Protein AF-A0A8J6NPE8-F1 (afdb_monomer_lite)

Radius of gyration: 17.4 Å; chains: 1; bounding box: 40×38×45 Å

Foldseek 3Di:
DDDDPVRVVVVVQVVLLVVQLVVDDPVVSVVCVVVVQSHKDKDLDDPPPDDCVVPNDRDSPDIHIDTPWDKDFPDWDDDPFWIWTWIQTPVQAIWIWIDGPVDIDIDHD

Organism: NCBI:txid2841698

pLDDT: mean 90.07, std 6.1, range [55.25, 97.81]

Sequence (109 aa):
WELTEEERVQEIETQATASLLWAMDAPEAILRLLLNEEGIKRLYEPPDNYDPEEQGEWSSEYLTFGSKRSIKLDSVSREHEALYLVYKIDDLGYWEFEITPERVVIERI

Secondary structure (DSSP, 8-state):
-PPPHHHHHHHHHHHHHHHHHHHS-HHHHHHHHHHT---EEEE-SPPTT--HHHH-PPPTT--EEEESS-EEEEEEEE-SS-EEEEEEETTTEEEEEEE-SS-EEEEE-

Structure (mmCIF, N/CA/C/O backbone):
data_AF-A0A8J6NPE8-F1
#
_entry.id   AF-A0A8J6NPE8-F1
#
loop_
_atom_site.group_PDB
_atom_site.id
_atom_site.type_symbol
_atom_site.label_atom_id
_atom_site.label_alt_id
_atom_site.label_comp_id
_atom_site.label_asym_id
_atom_site.label_entity_id
_atom_site.label_seq_id
_atom_site.pdbx_PDB_ins_code
_atom_site.Cartn_x
_atom_site.Cartn_y
_atom_site.Cartn_z
_atom_site.occupancy
_atom_site.B_iso_or_equiv
_atom_site.auth_seq_id
_atom_site.auth_comp_id
_atom_site.auth_asym_id
_atom_site.auth_atom_id
_atom_site.pdbx_PDB_model_num
ATOM 1 N N . TRP A 1 1 ? -11.973 27.042 16.789 1.00 55.25 1 TRP A N 1
ATOM 2 C CA . TRP A 1 1 ? -13.153 26.313 16.303 1.00 55.25 1 TRP A CA 1
ATOM 3 C C . TRP A 1 1 ? -12.983 24.873 16.730 1.00 55.25 1 TRP A C 1
ATOM 5 O O . TRP A 1 1 ? -11.912 24.333 16.488 1.00 55.25 1 TRP A O 1
ATOM 15 N N . GLU A 1 2 ? -13.949 24.316 17.455 1.00 80.06 2 GLU A N 1
ATOM 16 C CA . GLU A 1 2 ? -13.943 22.897 17.832 1.00 80.06 2 GLU A CA 1
ATOM 17 C C . GLU A 1 2 ? -14.571 22.095 16.689 1.00 80.06 2 GLU A C 1
ATOM 19 O O . GLU A 1 2 ? -15.602 22.505 16.158 1.00 80.06 2 GLU A O 1
ATOM 24 N N . LEU A 1 3 ? -13.915 21.006 16.282 1.00 80.12 3 LEU A N 1
ATOM 25 C CA . LEU A 1 3 ? -14.459 20.064 15.305 1.00 80.12 3 LEU A CA 1
ATOM 26 C C . LEU A 1 3 ? -15.624 19.302 15.937 1.00 80.12 3 LEU A C 1
ATOM 28 O O . LEU A 1 3 ? -15.598 18.991 17.132 1.00 80.12 3 LEU A O 1
ATOM 32 N N . THR A 1 4 ? -16.618 18.954 15.131 1.00 90.50 4 THR A N 1
ATOM 33 C CA . THR A 1 4 ? -17.610 17.951 15.522 1.00 90.50 4 THR A CA 1
ATOM 34 C C . THR A 1 4 ? -16.941 16.585 15.717 1.00 90.50 4 THR A C 1
ATOM 36 O O . THR A 1 4 ? -15.826 16.339 15.256 1.00 90.50 4 THR A O 1
ATOM 39 N N . GLU A 1 5 ? -17.616 15.671 16.416 1.00 86.62 5 GLU A N 1
ATOM 40 C CA . GLU A 1 5 ? -17.113 14.306 16.622 1.00 86.62 5 GLU A CA 1
ATOM 41 C C . GLU A 1 5 ? -16.827 13.591 15.289 1.00 86.62 5 GLU A C 1
ATOM 43 O O . GLU A 1 5 ? -15.804 12.927 15.148 1.00 86.62 5 GLU A O 1
ATOM 48 N N . GLU A 1 6 ? -17.699 13.777 14.297 1.00 86.00 6 GLU A N 1
ATOM 49 C CA . GLU A 1 6 ? -17.567 13.185 12.962 1.00 86.00 6 GLU A CA 1
ATOM 50 C C . GLU A 1 6 ? -16.351 13.742 12.214 1.00 86.00 6 GLU A C 1
ATOM 52 O O . GLU A 1 6 ? -15.530 12.974 11.711 1.00 86.00 6 GLU A O 1
ATOM 57 N N . GLU A 1 7 ? -16.178 15.065 12.216 1.00 87.56 7 GLU A N 1
ATOM 58 C CA . GLU A 1 7 ? -15.007 15.716 11.618 1.00 87.56 7 GLU A CA 1
ATOM 59 C C . GLU A 1 7 ? -13.713 15.286 12.317 1.00 87.56 7 GLU A C 1
ATOM 61 O O . GLU A 1 7 ? -12.703 15.039 11.661 1.00 87.56 7 GLU A O 1
ATOM 66 N N . ARG A 1 8 ? -13.735 15.122 13.646 1.00 85.19 8 ARG A N 1
ATOM 67 C CA . ARG A 1 8 ? -12.570 14.641 14.398 1.00 85.19 8 ARG A CA 1
ATOM 68 C C . ARG A 1 8 ? -12.178 13.226 13.982 1.00 85.19 8 ARG A C 1
ATOM 70 O O . ARG A 1 8 ? -10.991 12.947 13.826 1.00 85.19 8 ARG A O 1
ATOM 77 N N . VAL A 1 9 ? -13.151 12.331 13.813 1.00 86.38 9 VAL A N 1
ATOM 78 C CA . VAL A 1 9 ? -12.895 10.958 13.354 1.00 86.38 9 VAL A CA 1
ATOM 79 C C . VAL A 1 9 ? -12.313 10.961 11.942 1.00 86.38 9 VAL A C 1
ATOM 81 O O . VAL A 1 9 ? -11.325 10.271 11.696 1.00 86.38 9 VAL A O 1
ATOM 84 N N . GLN A 1 10 ? -12.878 11.761 11.040 1.00 86.94 10 GLN A N 1
ATOM 85 C CA . GLN A 1 10 ? -12.410 11.851 9.659 1.00 86.94 10 GLN A CA 1
ATOM 86 C C . GLN A 1 10 ? -10.977 12.392 9.562 1.00 86.94 10 GLN A C 1
ATOM 88 O O . GLN A 1 10 ? -10.169 11.861 8.797 1.00 86.94 10 GLN A O 1
ATOM 93 N N . GLU A 1 11 ? -10.630 13.403 10.359 1.00 87.81 11 GLU A N 1
ATOM 94 C CA . GLU A 1 11 ? -9.266 13.937 10.426 1.00 87.81 11 GLU A CA 1
ATOM 95 C C . GLU A 1 11 ? -8.269 12.885 10.927 1.00 87.81 11 GLU A C 1
ATOM 97 O O . GLU A 1 11 ? -7.205 12.713 10.332 1.00 87.81 11 GLU A O 1
ATOM 102 N N . ILE A 1 12 ? -8.626 12.123 11.968 1.00 87.31 12 ILE A N 1
ATOM 103 C CA . ILE A 1 12 ? -7.778 11.036 12.484 1.00 87.31 12 ILE A CA 1
ATOM 104 C C . ILE A 1 12 ? -7.559 9.964 11.413 1.00 87.31 12 ILE A C 1
ATOM 106 O O . ILE A 1 12 ? -6.428 9.531 11.203 1.00 87.31 12 ILE A O 1
ATOM 110 N N . GLU A 1 13 ? -8.612 9.541 10.712 1.00 87.31 13 GLU A N 1
ATOM 111 C CA . GLU A 1 13 ? -8.492 8.529 9.657 1.00 87.31 13 GLU A CA 1
ATOM 112 C C . GLU A 1 13 ? -7.680 9.035 8.460 1.00 87.31 13 GLU A C 1
ATOM 114 O O . GLU A 1 13 ? -6.881 8.288 7.891 1.00 87.31 13 GLU A O 1
ATOM 119 N N . THR A 1 14 ? -7.807 10.317 8.120 1.00 88.31 14 THR A N 1
ATOM 120 C CA . THR A 1 14 ? -7.001 10.958 7.072 1.00 88.31 14 THR A CA 1
ATOM 121 C C . THR A 1 14 ? -5.522 10.976 7.458 1.00 88.31 14 THR A C 1
ATOM 123 O O . THR A 1 14 ? -4.663 10.570 6.671 1.00 88.31 14 THR A O 1
ATOM 126 N N . GLN A 1 15 ? -5.209 11.370 8.694 1.00 88.31 15 GLN A N 1
ATOM 127 C CA . GLN A 1 15 ? -3.841 11.368 9.217 1.00 88.31 15 GLN A CA 1
AT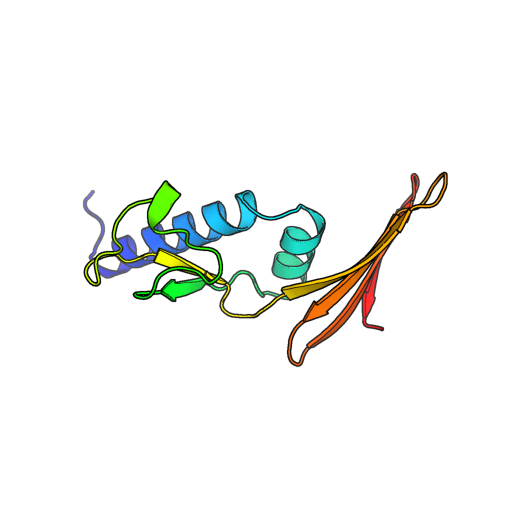OM 128 C C . GLN A 1 15 ? -3.255 9.955 9.304 1.00 88.31 15 GLN A C 1
ATOM 130 O O . GLN A 1 15 ? -2.092 9.747 8.950 1.00 88.31 15 GLN A O 1
ATOM 135 N N . ALA A 1 16 ? -4.050 8.974 9.736 1.00 88.12 16 ALA A N 1
ATOM 136 C CA . ALA A 1 16 ? -3.636 7.577 9.799 1.00 88.12 16 ALA A CA 1
ATOM 137 C C . ALA A 1 16 ? -3.357 7.008 8.400 1.00 88.12 16 ALA A C 1
ATOM 139 O O . ALA A 1 16 ? -2.345 6.338 8.208 1.00 88.12 16 ALA A O 1
ATOM 140 N N . THR A 1 17 ? -4.194 7.335 7.410 1.00 89.25 17 THR A N 1
ATOM 141 C CA . THR A 1 17 ? -3.984 6.953 6.003 1.00 89.25 17 THR A CA 1
ATOM 142 C C . THR A 1 17 ? -2.667 7.513 5.473 1.00 89.25 17 THR A C 1
ATOM 144 O O . THR A 1 17 ? -1.848 6.767 4.937 1.00 89.25 17 THR A O 1
ATOM 147 N N . ALA A 1 18 ? -2.416 8.808 5.685 1.00 87.94 18 ALA A N 1
ATOM 148 C CA . ALA A 1 18 ? -1.170 9.445 5.267 1.00 87.94 18 ALA A CA 1
ATOM 149 C C . ALA A 1 18 ? 0.056 8.828 5.962 1.00 87.94 18 ALA A C 1
ATOM 151 O O . ALA A 1 18 ? 1.071 8.575 5.316 1.00 87.94 18 ALA A O 1
ATOM 152 N N . SER A 1 19 ? -0.052 8.540 7.262 1.00 87.69 19 SER A N 1
ATOM 153 C CA . SER A 1 19 ? 1.030 7.934 8.046 1.00 87.69 19 SER A CA 1
ATOM 154 C C . SER A 1 19 ? 1.347 6.509 7.589 1.00 87.69 19 SER A C 1
ATOM 156 O O . SER A 1 19 ? 2.516 6.144 7.493 1.00 87.69 19 SER A O 1
ATOM 158 N N . LEU A 1 20 ? 0.321 5.713 7.268 1.00 87.12 20 LEU A N 1
ATOM 159 C CA . LEU A 1 20 ? 0.496 4.357 6.749 1.00 87.12 20 LEU A CA 1
ATOM 160 C C . LEU A 1 20 ? 1.157 4.361 5.372 1.00 87.12 20 LEU A C 1
ATOM 162 O O . LEU A 1 20 ? 2.119 3.627 5.175 1.00 87.12 20 LEU A O 1
ATOM 166 N N . LEU A 1 21 ? 0.701 5.217 4.452 1.00 88.12 21 LEU A N 1
ATOM 167 C CA . LEU A 1 21 ? 1.332 5.358 3.135 1.00 88.12 21 LEU A CA 1
ATOM 168 C C . LEU A 1 21 ? 2.793 5.811 3.241 1.00 88.12 21 LEU A C 1
ATOM 170 O O . LEU A 1 21 ? 3.634 5.340 2.484 1.00 88.12 21 LEU A O 1
ATOM 174 N N . TRP A 1 22 ? 3.108 6.696 4.190 1.00 87.19 22 TRP A N 1
ATOM 175 C CA . TRP A 1 22 ? 4.476 7.165 4.423 1.00 87.19 22 TRP A CA 1
ATOM 176 C C . TRP A 1 22 ? 5.415 6.069 4.946 1.00 87.19 22 TRP A C 1
ATOM 178 O O . TRP A 1 22 ? 6.613 6.101 4.675 1.00 87.19 22 TRP A O 1
ATOM 188 N N . ALA A 1 23 ? 4.887 5.111 5.708 1.00 86.38 23 ALA A N 1
ATOM 189 C CA . ALA A 1 23 ? 5.670 4.017 6.277 1.00 86.38 23 ALA A CA 1
ATOM 190 C C . ALA A 1 23 ? 5.954 2.874 5.280 1.00 86.38 23 ALA A C 1
ATOM 192 O O . ALA A 1 23 ? 6.784 2.013 5.572 1.00 86.38 23 ALA A O 1
ATOM 193 N N . MET A 1 24 ? 5.267 2.844 4.136 1.00 88.38 24 MET A N 1
ATOM 194 C CA . MET A 1 24 ? 5.408 1.808 3.107 1.00 88.38 24 MET A CA 1
ATOM 195 C C . MET A 1 24 ? 6.596 2.070 2.179 1.00 88.38 24 MET A C 1
ATOM 197 O O . MET A 1 24 ? 7.106 3.189 2.078 1.00 88.38 24 MET A O 1
ATOM 201 N N . ASP A 1 25 ? 7.019 1.035 1.448 1.00 89.00 25 ASP A N 1
ATOM 202 C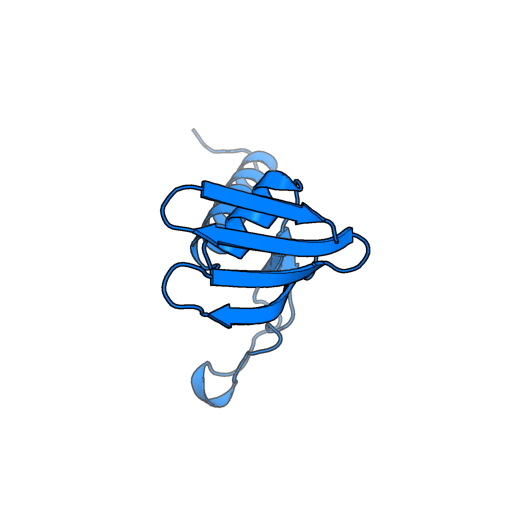 CA . ASP A 1 25 ? 7.913 1.250 0.316 1.00 89.00 25 ASP A CA 1
ATOM 203 C C . ASP A 1 25 ? 7.211 2.048 -0.798 1.00 89.00 25 ASP A C 1
ATOM 205 O O . ASP A 1 25 ? 5.987 2.019 -0.958 1.00 89.00 25 ASP A O 1
ATOM 209 N N . ALA A 1 26 ? 7.998 2.822 -1.551 1.00 91.00 26 ALA A N 1
ATOM 210 C CA . ALA A 1 26 ? 7.447 3.714 -2.566 1.00 91.00 26 ALA A CA 1
ATOM 211 C C . ALA A 1 26 ? 6.648 2.972 -3.661 1.00 91.00 26 ALA A C 1
ATOM 213 O O . ALA A 1 26 ? 5.573 3.464 -4.012 1.00 91.00 26 ALA A O 1
ATOM 214 N N . PRO A 1 27 ? 7.097 1.816 -4.198 1.00 92.81 27 PRO A N 1
ATOM 215 C CA . PRO A 1 27 ? 6.301 1.056 -5.165 1.00 92.81 27 PRO A CA 1
ATOM 216 C C . PRO A 1 27 ? 4.929 0.608 -4.633 1.00 92.81 27 PRO A C 1
ATOM 218 O O . PRO A 1 27 ? 3.923 0.796 -5.320 1.00 92.81 27 PRO A O 1
ATOM 221 N N . GLU A 1 28 ? 4.848 0.090 -3.404 1.00 93.56 28 GLU A N 1
ATOM 222 C CA . GLU A 1 28 ? 3.577 -0.290 -2.781 1.00 93.56 28 GLU A CA 1
ATOM 223 C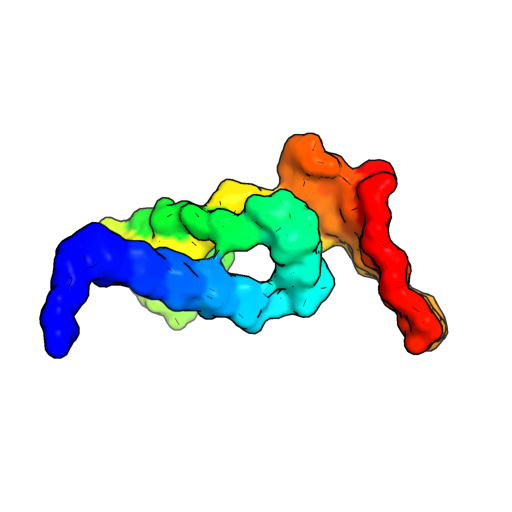 C . GLU A 1 28 ? 2.669 0.931 -2.589 1.00 93.56 28 GLU A C 1
ATOM 225 O O . GLU A 1 28 ? 1.487 0.885 -2.942 1.00 93.56 28 GLU A O 1
ATOM 230 N N . ALA A 1 29 ? 3.205 2.045 -2.080 1.00 92.81 29 ALA A N 1
ATOM 231 C CA . ALA A 1 29 ? 2.431 3.272 -1.905 1.00 92.81 29 ALA A CA 1
ATOM 232 C C . ALA A 1 29 ? 1.861 3.783 -3.243 1.00 92.81 29 ALA A C 1
ATOM 234 O O . ALA A 1 29 ? 0.696 4.183 -3.307 1.00 92.81 29 ALA A O 1
ATOM 235 N N . ILE A 1 30 ? 2.641 3.709 -4.330 1.00 93.44 30 ILE A N 1
ATOM 236 C CA . ILE A 1 30 ? 2.188 4.056 -5.685 1.00 93.44 30 ILE A CA 1
ATOM 237 C C . ILE A 1 30 ? 1.054 3.128 -6.138 1.00 93.44 30 ILE A C 1
ATOM 239 O O . ILE A 1 30 ? 0.043 3.626 -6.636 1.00 93.44 30 ILE A O 1
ATOM 243 N N . LEU A 1 31 ? 1.169 1.807 -5.939 1.00 93.94 31 LEU A N 1
ATOM 244 C CA . LEU A 1 31 ? 0.085 0.868 -6.263 1.00 93.94 31 LEU A CA 1
ATOM 245 C C . LEU A 1 31 ? -1.203 1.213 -5.533 1.00 93.94 31 LEU A C 1
ATOM 247 O O . LEU A 1 31 ? -2.267 1.244 -6.148 1.00 93.94 31 LEU A O 1
ATOM 251 N N . ARG A 1 32 ? -1.111 1.491 -4.231 1.00 93.81 32 ARG A N 1
ATOM 252 C CA . ARG A 1 32 ? -2.281 1.840 -3.422 1.00 93.81 32 ARG A CA 1
ATOM 253 C C . ARG A 1 32 ? -2.980 3.073 -3.969 1.00 93.81 32 ARG A C 1
ATOM 255 O O . ARG A 1 32 ? -4.189 3.037 -4.159 1.00 93.81 32 ARG A O 1
ATOM 262 N N . LEU A 1 33 ? -2.223 4.116 -4.299 1.00 92.62 33 LEU A N 1
ATOM 263 C CA . LEU A 1 33 ? -2.777 5.346 -4.864 1.00 92.62 33 LEU A CA 1
ATOM 264 C C . LEU A 1 33 ? -3.398 5.130 -6.253 1.00 92.62 33 LEU A C 1
ATOM 266 O O . LEU A 1 33 ? -4.475 5.648 -6.526 1.00 92.62 33 LEU A O 1
ATOM 270 N N . LEU A 1 34 ? -2.750 4.358 -7.131 1.00 93.38 34 LEU A N 1
ATOM 271 C CA . LEU A 1 34 ? -3.256 4.102 -8.485 1.00 93.38 34 LEU A CA 1
ATOM 272 C C . LEU A 1 34 ? -4.522 3.239 -8.495 1.00 93.38 34 LEU A C 1
ATOM 274 O O . LEU A 1 34 ? -5.378 3.411 -9.364 1.00 93.38 34 LEU A O 1
ATOM 278 N N . LEU A 1 35 ? -4.639 2.312 -7.545 1.00 92.25 35 LEU A N 1
ATOM 279 C CA . LEU A 1 35 ? -5.746 1.359 -7.471 1.00 92.25 35 LEU A CA 1
ATOM 280 C C . LEU A 1 35 ? -6.876 1.799 -6.527 1.00 92.25 35 LEU A C 1
ATOM 282 O O . LEU A 1 35 ? -7.873 1.089 -6.428 1.00 92.25 35 LEU A O 1
ATOM 286 N N . ASN A 1 36 ? -6.764 2.971 -5.890 1.00 91.69 36 ASN A N 1
ATOM 287 C CA . ASN A 1 36 ? -7.649 3.433 -4.809 1.00 91.69 36 ASN A CA 1
ATOM 288 C C . ASN A 1 36 ? -7.725 2.429 -3.633 1.00 91.69 36 ASN A C 1
ATOM 290 O O . ASN A 1 36 ? -8.793 2.130 -3.093 1.00 91.69 36 ASN A O 1
ATOM 294 N N . GLU A 1 37 ? -6.574 1.861 -3.271 1.00 91.50 37 GLU A N 1
ATOM 295 C CA . GLU A 1 37 ? -6.377 0.891 -2.186 1.00 91.50 37 GLU A CA 1
ATOM 296 C C . GLU A 1 37 ? -5.614 1.508 -0.991 1.00 91.50 37 GLU A C 1
ATOM 298 O O . GLU A 1 37 ? -4.889 0.825 -0.255 1.00 91.50 37 GLU A O 1
ATOM 303 N N . GLU A 1 38 ? -5.774 2.819 -0.781 1.00 89.94 38 GLU A N 1
ATOM 304 C CA . GLU A 1 38 ? -5.285 3.568 0.384 1.00 89.94 38 GLU A CA 1
ATOM 305 C C . GLU A 1 38 ? -6.158 3.378 1.630 1.00 89.94 38 GLU A C 1
ATOM 307 O O . GLU A 1 38 ? -5.747 3.714 2.739 1.00 89.94 38 GLU A O 1
ATOM 312 N N . GLY A 1 39 ? -7.365 2.829 1.464 1.00 87.69 39 GLY A N 1
ATOM 313 C CA . GLY A 1 39 ? -8.318 2.664 2.551 1.00 87.69 39 GLY A CA 1
ATOM 314 C C . GLY A 1 39 ? -7.743 1.887 3.741 1.00 87.69 39 GLY A C 1
ATOM 315 O O . GLY A 1 39 ? -7.158 0.810 3.589 1.00 87.69 39 GLY A O 1
ATOM 316 N N . ILE A 1 40 ? -7.994 2.402 4.945 1.00 89.38 40 ILE A N 1
ATOM 317 C CA . ILE A 1 40 ? -7.511 1.828 6.207 1.00 89.38 40 ILE A CA 1
ATOM 318 C C . ILE A 1 40 ? -8.626 1.120 6.984 1.00 89.38 40 ILE A C 1
ATOM 320 O O . ILE A 1 40 ? -9.810 1.437 6.849 1.00 89.38 40 ILE A O 1
ATOM 324 N N . LYS A 1 41 ? -8.254 0.148 7.811 1.00 89.44 41 LYS A N 1
ATOM 325 C CA . LYS A 1 41 ? -9.122 -0.498 8.795 1.00 89.44 41 LYS A CA 1
ATOM 326 C C . LYS A 1 41 ? -8.559 -0.289 10.193 1.00 89.44 41 LYS A C 1
ATOM 328 O O . LYS A 1 41 ? -7.347 -0.263 10.392 1.00 89.44 41 LYS A O 1
ATOM 333 N N . ARG A 1 42 ? -9.469 -0.169 11.152 1.00 88.38 42 ARG A N 1
ATOM 334 C CA . ARG A 1 42 ? -9.156 -0.184 12.578 1.00 88.38 42 ARG A CA 1
ATOM 335 C C . ARG A 1 42 ? -8.820 -1.609 12.997 1.00 88.38 42 ARG A C 1
ATOM 337 O O . ARG A 1 42 ? -9.516 -2.546 12.610 1.00 88.38 42 ARG A O 1
ATOM 344 N N . LEU A 1 43 ? -7.763 -1.749 13.775 1.00 85.44 43 LEU A N 1
ATOM 345 C CA . LEU A 1 43 ? -7.271 -3.003 14.313 1.00 85.44 43 LEU A CA 1
ATOM 346 C C . LEU A 1 43 ? -7.219 -2.874 15.835 1.00 85.44 43 LEU A C 1
ATOM 348 O O . LEU A 1 43 ? -6.689 -1.899 16.364 1.00 85.44 43 LEU A O 1
ATOM 352 N N . TYR A 1 44 ? -7.800 -3.855 16.516 1.00 86.25 44 TYR A N 1
ATOM 353 C CA . TYR A 1 44 ? -7.798 -3.972 17.982 1.00 86.25 44 TYR A CA 1
ATOM 354 C C . TYR A 1 44 ? -6.881 -5.107 18.460 1.00 86.25 44 TYR A C 1
ATOM 356 O O . TYR A 1 44 ? -6.636 -5.289 19.651 1.00 86.25 44 TYR A O 1
ATOM 364 N N . GLU A 1 45 ? -6.375 -5.873 17.500 1.00 86.06 45 GLU A N 1
ATOM 365 C CA . GLU A 1 45 ? -5.405 -6.938 17.686 1.00 86.06 45 GLU A CA 1
ATOM 366 C C . GLU A 1 45 ? -4.020 -6.424 17.278 1.00 86.06 45 GLU A C 1
ATOM 368 O O . GLU A 1 45 ? -3.928 -5.503 16.451 1.00 86.06 45 GLU A O 1
ATOM 373 N N . PRO A 1 46 ? -2.947 -6.992 17.855 1.00 83.25 46 PRO A N 1
ATOM 374 C CA . PRO A 1 46 ? -1.595 -6.645 17.454 1.00 83.25 46 PRO A CA 1
ATOM 375 C C . PRO A 1 46 ? -1.380 -6.956 15.962 1.00 83.25 46 PRO A C 1
ATOM 377 O O . PRO A 1 46 ? -1.984 -7.894 15.435 1.00 83.25 46 PRO A O 1
ATOM 380 N N . PRO A 1 47 ? -0.528 -6.188 15.260 1.00 77.62 47 PRO A N 1
ATOM 381 C CA . PRO A 1 47 ? -0.168 -6.496 13.878 1.00 77.62 47 PRO A CA 1
ATOM 382 C C . PRO A 1 47 ? 0.566 -7.845 13.773 1.00 77.62 47 PRO A C 1
ATOM 384 O O . PRO A 1 47 ? 1.186 -8.294 14.734 1.00 77.62 47 PRO A O 1
ATOM 387 N N . ASP A 1 48 ? 0.537 -8.471 12.589 1.00 75.25 48 ASP A N 1
ATOM 388 C CA . ASP A 1 48 ? 1.066 -9.831 12.352 1.00 75.25 48 ASP A CA 1
ATOM 389 C C . ASP A 1 48 ? 2.546 -10.021 12.748 1.00 75.25 48 ASP A C 1
ATOM 391 O O . ASP A 1 48 ? 2.989 -11.139 13.002 1.00 75.25 48 ASP A O 1
ATOM 395 N N . ASN A 1 49 ? 3.323 -8.939 12.786 1.00 78.06 49 ASN A N 1
ATOM 396 C CA . ASN A 1 49 ? 4.745 -8.911 13.123 1.00 78.06 49 ASN A CA 1
ATOM 397 C C . ASN A 1 49 ? 5.040 -8.288 14.500 1.00 78.06 49 ASN A C 1
ATOM 399 O O . ASN A 1 49 ? 6.168 -7.863 14.736 1.00 78.06 49 ASN A O 1
ATOM 403 N N . TYR A 1 50 ? 4.037 -8.182 15.372 1.00 82.19 50 TYR A N 1
ATOM 404 C CA . TYR A 1 50 ? 4.216 -7.689 16.733 1.00 82.19 50 TYR A CA 1
ATOM 405 C C . TYR A 1 50 ? 5.053 -8.659 17.569 1.00 82.19 50 TYR A C 1
ATOM 407 O O . TYR A 1 50 ? 4.728 -9.845 17.652 1.00 82.19 50 TYR A O 1
ATOM 415 N N . ASP A 1 51 ? 6.082 -8.141 18.233 1.00 84.62 51 ASP A N 1
ATOM 416 C CA . ASP A 1 51 ? 6.933 -8.897 19.145 1.00 84.62 51 ASP A CA 1
ATOM 417 C C . ASP A 1 51 ? 6.728 -8.415 20.592 1.00 84.62 51 ASP A C 1
ATOM 419 O O . ASP A 1 51 ? 7.194 -7.330 20.956 1.00 84.62 51 ASP A O 1
ATOM 423 N N . PRO A 1 52 ? 6.053 -9.202 21.451 1.00 88.06 52 PRO A N 1
ATOM 424 C CA . PRO A 1 52 ? 5.858 -8.836 22.847 1.00 88.06 52 PRO A CA 1
ATOM 425 C C . PRO A 1 52 ? 7.153 -8.692 23.658 1.00 88.06 52 PRO A C 1
ATOM 427 O O . PRO A 1 52 ? 7.157 -7.973 24.658 1.00 88.06 52 PRO A O 1
ATOM 430 N N . GLU A 1 53 ? 8.245 -9.359 23.268 1.00 89.94 53 GLU A N 1
ATOM 431 C CA . GLU A 1 53 ? 9.523 -9.270 23.984 1.00 89.94 53 GLU A CA 1
ATOM 432 C C . GLU A 1 53 ? 10.229 -7.933 23.718 1.00 89.94 53 GLU A C 1
ATOM 434 O O . GLU A 1 53 ? 10.816 -7.355 24.635 1.00 89.94 53 GLU A O 1
ATOM 439 N N . GLU A 1 54 ? 10.128 -7.403 22.495 1.00 90.31 54 GLU A N 1
ATOM 440 C CA . GLU A 1 54 ? 10.714 -6.107 22.125 1.00 90.31 54 GLU A CA 1
ATOM 441 C C . GLU A 1 54 ? 9.772 -4.923 22.393 1.00 90.31 54 GLU A C 1
ATOM 443 O O . GLU A 1 54 ? 10.224 -3.822 22.720 1.00 90.31 54 GLU A O 1
ATOM 448 N N . GLN A 1 55 ? 8.461 -5.133 22.253 1.00 85.50 55 GLN A N 1
ATOM 449 C CA . GLN A 1 55 ? 7.451 -4.066 22.222 1.00 85.50 55 GLN A CA 1
ATOM 450 C C . GLN A 1 55 ? 6.549 -4.042 23.467 1.00 85.50 55 GLN A C 1
ATOM 452 O O . GLN A 1 55 ? 5.784 -3.093 23.650 1.00 85.50 55 GLN A O 1
ATOM 457 N N . GLY A 1 56 ? 6.677 -5.033 24.355 1.00 88.12 56 GLY A N 1
ATOM 458 C CA . GLY A 1 56 ? 5.909 -5.157 25.595 1.00 88.12 56 GLY A CA 1
ATOM 459 C C . GLY A 1 56 ? 4.570 -5.881 25.426 1.00 88.12 56 GLY A C 1
ATOM 460 O O . GLY A 1 56 ? 4.229 -6.392 24.361 1.00 88.12 56 GLY A O 1
ATOM 461 N N . GLU A 1 57 ? 3.771 -5.945 26.490 1.00 86.69 57 GLU A N 1
ATOM 462 C CA . GLU A 1 57 ? 2.453 -6.589 26.433 1.00 86.69 57 GLU A CA 1
ATOM 463 C C . GLU A 1 57 ? 1.437 -5.742 25.648 1.00 86.69 57 GLU A C 1
ATOM 465 O O . GLU A 1 57 ? 1.291 -4.537 25.874 1.00 86.69 57 GLU A O 1
ATOM 470 N N . TRP A 1 58 ? 0.695 -6.386 24.742 1.00 86.44 58 TRP A N 1
ATOM 471 C CA . TRP A 1 58 ? -0.387 -5.737 24.002 1.00 86.44 58 TRP A CA 1
ATOM 472 C C . TRP A 1 58 ? -1.619 -5.538 24.893 1.00 86.44 58 TRP A C 1
ATOM 474 O O . TRP A 1 58 ? -2.090 -6.483 25.527 1.00 86.44 58 TRP A O 1
ATOM 484 N N . SER A 1 59 ? -2.190 -4.331 24.891 1.00 86.06 59 SER A N 1
ATOM 485 C CA . SER A 1 59 ? -3.479 -4.056 25.533 1.00 86.06 59 SER A CA 1
ATOM 486 C C . SER A 1 59 ? -4.611 -4.107 24.514 1.00 86.06 59 SER A C 1
ATOM 488 O O . SER A 1 59 ? -4.549 -3.457 23.474 1.00 86.06 59 SER A O 1
ATOM 490 N N . SER A 1 60 ? -5.702 -4.797 24.849 1.00 81.31 60 SER A N 1
ATOM 491 C CA . SER A 1 60 ? -6.933 -4.806 24.043 1.00 81.31 60 SER A CA 1
ATOM 492 C C . SER A 1 60 ? -7.642 -3.446 23.979 1.00 81.31 60 SER A C 1
ATOM 494 O O . SER A 1 60 ? -8.599 -3.288 23.227 1.00 81.31 60 SER A O 1
ATOM 496 N N . GLU A 1 61 ? -7.214 -2.471 24.786 1.00 85.69 61 GLU A N 1
ATOM 497 C CA . GLU A 1 61 ? -7.699 -1.088 24.714 1.00 85.69 61 GLU A CA 1
ATOM 498 C C . GLU A 1 61 ? -7.004 -0.278 23.608 1.00 85.69 61 GLU A C 1
ATOM 500 O O . GLU A 1 61 ? -7.452 0.821 23.274 1.00 85.69 61 GLU A O 1
ATOM 505 N N . TYR A 1 62 ? -5.916 -0.797 23.029 1.00 84.06 62 TYR A N 1
ATOM 506 C CA . TYR A 1 62 ? -5.203 -0.118 21.958 1.00 84.06 62 TYR A CA 1
ATOM 507 C C . TYR A 1 62 ? -5.947 -0.223 20.631 1.00 84.06 62 TYR A C 1
ATOM 509 O O . TYR A 1 62 ? -6.407 -1.282 20.209 1.00 84.06 62 TYR A O 1
ATOM 517 N N . LEU A 1 63 ? -6.022 0.922 19.958 1.00 82.25 63 LEU A N 1
ATOM 518 C CA . LEU A 1 63 ? -6.480 1.040 18.588 1.00 82.25 63 LEU A CA 1
ATOM 519 C C . LEU A 1 63 ? -5.266 1.305 17.701 1.00 82.25 63 LEU A C 1
ATOM 521 O O . LEU A 1 63 ? -4.555 2.289 17.900 1.00 82.25 63 LEU A O 1
ATOM 525 N N . THR A 1 64 ? -5.073 0.461 16.695 1.00 84.12 64 THR A N 1
ATOM 526 C CA . THR A 1 64 ? -4.125 0.704 15.608 1.00 84.12 64 THR A CA 1
ATOM 527 C C . THR A 1 64 ? -4.841 0.705 14.258 1.00 84.12 64 THR A C 1
ATOM 529 O O . THR A 1 64 ? -6.038 0.416 14.160 1.00 84.12 64 THR A O 1
ATOM 532 N N . PHE A 1 65 ? -4.126 1.086 13.206 1.00 87.19 65 PHE A N 1
ATOM 533 C CA . PHE A 1 65 ? -4.641 1.139 11.845 1.00 87.19 65 PHE A CA 1
ATOM 534 C C . PHE A 1 65 ? -3.778 0.270 10.939 1.00 87.19 65 PHE A C 1
ATOM 536 O O . PHE A 1 65 ? -2.558 0.237 11.068 1.00 87.19 65 PHE A O 1
ATOM 543 N N . GLY A 1 66 ? -4.417 -0.413 9.997 1.00 87.94 66 GLY A N 1
ATOM 544 C CA . GLY A 1 66 ? -3.734 -1.157 8.945 1.00 87.94 66 GLY A CA 1
ATOM 545 C C . GLY A 1 66 ? -4.457 -1.016 7.616 1.00 87.94 66 GLY A C 1
ATOM 546 O O . GLY A 1 66 ? -5.580 -0.515 7.550 1.00 87.94 66 GLY A O 1
ATOM 547 N N . SER A 1 67 ? -3.831 -1.472 6.542 1.00 89.06 67 SER A N 1
ATOM 548 C CA . SER A 1 67 ? -4.435 -1.454 5.210 1.00 89.06 67 SER A CA 1
ATOM 549 C C . SER A 1 67 ? -5.666 -2.357 5.129 1.00 89.06 67 SER A C 1
ATOM 551 O O . SER A 1 67 ? -5.666 -3.460 5.678 1.00 89.06 67 SER A O 1
ATOM 553 N N . LYS A 1 68 ? -6.714 -1.930 4.412 1.00 88.50 68 LYS A N 1
ATOM 554 C CA . LYS A 1 68 ? -7.903 -2.769 4.174 1.00 88.50 68 LYS A CA 1
ATOM 555 C C . LYS A 1 68 ? -7.569 -4.030 3.381 1.00 88.50 68 LYS A C 1
ATOM 557 O O . LYS A 1 68 ? -8.029 -5.106 3.759 1.00 88.50 68 LYS A O 1
ATOM 562 N N . ARG A 1 69 ? -6.778 -3.883 2.316 1.00 89.44 69 ARG A N 1
ATOM 563 C CA . ARG A 1 69 ? -6.387 -4.965 1.405 1.00 89.44 69 ARG A CA 1
ATOM 564 C C . ARG A 1 69 ? -4.920 -5.340 1.578 1.00 89.44 69 ARG A C 1
ATOM 566 O O . ARG A 1 69 ? -4.076 -4.462 1.805 1.00 89.44 69 ARG A O 1
ATOM 573 N N . SER A 1 70 ? -4.632 -6.637 1.462 1.00 89.12 70 SER A N 1
ATOM 574 C CA . SER A 1 70 ? -3.265 -7.140 1.487 1.00 89.12 70 SER A CA 1
ATOM 575 C C . SER A 1 70 ? -2.601 -6.895 0.134 1.00 89.12 70 SER A C 1
ATOM 577 O O . SER A 1 70 ? -3.134 -7.252 -0.918 1.00 89.12 70 SER A O 1
ATOM 579 N N . ILE A 1 71 ? -1.425 -6.279 0.175 1.00 92.06 71 ILE A N 1
ATOM 580 C CA . ILE A 1 71 ? -0.517 -6.155 -0.959 1.00 92.06 71 ILE A CA 1
ATOM 581 C C . ILE A 1 71 ? 0.785 -6.788 -0.496 1.00 92.06 71 ILE A C 1
ATOM 583 O O . ILE A 1 71 ? 1.286 -6.449 0.574 1.00 92.06 71 ILE A O 1
ATOM 587 N N . LYS A 1 72 ? 1.285 -7.765 -1.249 1.00 92.56 72 LYS A N 1
ATOM 588 C CA . LYS A 1 72 ? 2.507 -8.489 -0.898 1.00 92.56 72 LYS A CA 1
ATOM 589 C C . LYS A 1 72 ? 3.467 -8.464 -2.063 1.00 92.56 72 LYS A C 1
ATOM 591 O O . LYS A 1 72 ? 3.076 -8.786 -3.182 1.00 92.56 72 LYS A O 1
ATOM 596 N N . LEU A 1 73 ? 4.716 -8.123 -1.785 1.00 95.00 73 LEU A N 1
ATOM 597 C CA . LEU A 1 73 ? 5.801 -8.291 -2.736 1.00 95.00 73 LEU A CA 1
ATOM 598 C C . LEU A 1 73 ? 6.060 -9.793 -2.920 1.00 95.00 73 LEU A C 1
ATOM 600 O O . LEU A 1 73 ? 6.433 -10.485 -1.976 1.00 95.00 73 LEU A O 1
ATOM 604 N N . ASP A 1 74 ? 5.797 -10.289 -4.123 1.00 96.62 74 ASP A N 1
ATOM 605 C CA . ASP A 1 74 ? 5.921 -11.696 -4.505 1.00 96.62 74 ASP A CA 1
ATOM 606 C C . ASP A 1 74 ? 7.331 -12.005 -5.019 1.00 96.62 74 ASP A C 1
ATOM 608 O O . ASP A 1 74 ? 7.951 -12.980 -4.595 1.00 96.62 74 ASP A O 1
ATOM 612 N N . SER A 1 75 ? 7.884 -11.139 -5.876 1.00 96.56 75 SER A N 1
ATOM 613 C CA . SER A 1 75 ? 9.255 -11.300 -6.363 1.00 96.56 75 SER A CA 1
ATOM 614 C C . SER A 1 75 ? 9.959 -9.980 -6.664 1.00 96.56 75 SER A C 1
ATOM 616 O O . SER A 1 75 ? 9.335 -8.945 -6.903 1.00 96.56 75 SER A O 1
ATOM 618 N N . VAL A 1 76 ? 11.293 -10.040 -6.628 1.00 97.38 76 VAL A N 1
ATOM 619 C CA . VAL A 1 76 ? 12.205 -8.939 -6.947 1.00 97.38 76 VAL A CA 1
ATOM 620 C C . VAL A 1 76 ? 13.323 -9.480 -7.826 1.00 97.38 76 VAL A C 1
ATOM 622 O O . VAL A 1 76 ? 14.044 -10.389 -7.412 1.00 97.38 76 VAL A O 1
ATOM 625 N N . SER A 1 77 ? 13.514 -8.886 -9.000 1.00 97.12 77 SER A N 1
ATOM 626 C CA . SER A 1 77 ? 14.680 -9.129 -9.849 1.00 97.12 77 SER A CA 1
ATOM 627 C C . SER A 1 77 ? 15.440 -7.828 -10.065 1.00 97.12 77 SER A C 1
ATOM 629 O O . SER A 1 77 ? 14.860 -6.802 -10.418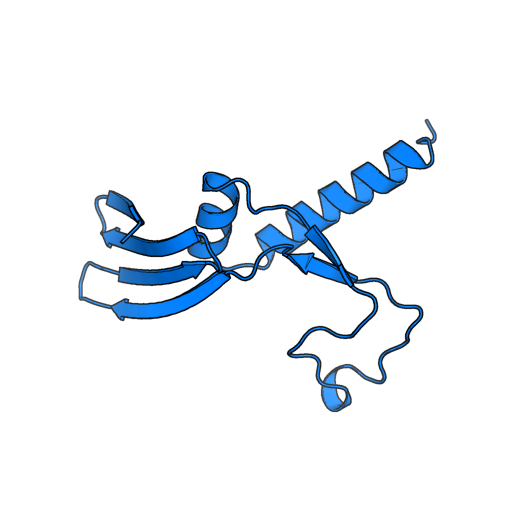 1.00 97.12 77 SER A O 1
ATOM 631 N N . ARG A 1 78 ? 16.751 -7.864 -9.826 1.00 96.12 78 ARG A N 1
ATOM 632 C CA . ARG A 1 78 ? 17.652 -6.731 -10.051 1.00 96.12 78 ARG A CA 1
ATOM 633 C C . ARG A 1 78 ? 18.616 -7.072 -11.166 1.00 96.12 78 ARG A C 1
ATOM 635 O O . ARG A 1 78 ? 19.405 -8.007 -11.045 1.00 96.12 78 ARG A O 1
ATOM 642 N N . GLU A 1 79 ? 18.581 -6.259 -12.204 1.00 95.50 79 GLU A N 1
ATOM 643 C CA . GLU A 1 79 ? 19.526 -6.278 -13.309 1.00 95.50 79 GLU A CA 1
ATOM 644 C C . GLU A 1 79 ? 20.393 -5.015 -13.266 1.00 95.50 79 GLU A C 1
ATOM 646 O O . GLU A 1 79 ? 20.246 -4.171 -12.381 1.00 95.50 79 GLU A O 1
ATOM 651 N N . HIS A 1 80 ? 21.343 -4.887 -14.194 1.00 92.81 80 HIS A N 1
ATOM 652 C CA . HIS A 1 80 ? 22.296 -3.773 -14.181 1.00 92.81 80 HIS A CA 1
ATOM 653 C C . HIS A 1 80 ? 21.610 -2.399 -14.263 1.00 92.81 80 HIS A C 1
ATOM 655 O O . HIS A 1 80 ? 21.993 -1.481 -13.544 1.00 92.81 80 HIS A O 1
ATOM 661 N N . GLU A 1 81 ? 20.580 -2.288 -15.104 1.00 95.31 81 GLU A N 1
ATOM 662 C CA . GLU A 1 81 ? 19.848 -1.043 -15.375 1.00 95.31 81 GLU A CA 1
ATOM 663 C C . GLU A 1 81 ? 18.333 -1.223 -15.221 1.00 95.31 81 GLU A C 1
ATOM 665 O O . GLU A 1 81 ? 17.551 -0.451 -15.767 1.00 95.31 81 GLU A O 1
ATOM 670 N N . ALA A 1 82 ? 17.896 -2.256 -14.501 1.00 95.69 82 ALA A N 1
ATOM 671 C CA . ALA A 1 82 ? 16.476 -2.501 -14.306 1.00 95.69 82 ALA A CA 1
ATOM 672 C C . ALA A 1 82 ? 16.178 -3.120 -12.939 1.00 95.69 82 ALA A C 1
ATOM 674 O O . ALA A 1 82 ? 16.944 -3.929 -12.406 1.00 95.69 82 ALA A O 1
ATOM 675 N N . LEU A 1 83 ? 15.035 -2.738 -12.382 1.00 96.56 83 LEU A N 1
ATOM 676 C CA . LEU A 1 83 ? 14.423 -3.354 -11.216 1.00 96.56 83 LEU A CA 1
ATOM 677 C C . LEU A 1 83 ? 13.023 -3.816 -11.610 1.00 96.56 83 LEU A C 1
ATOM 679 O O . LEU A 1 83 ? 12.185 -2.996 -11.980 1.00 96.56 83 LEU A O 1
ATOM 683 N N . TYR A 1 84 ? 12.788 -5.117 -11.482 1.00 97.31 84 TYR A N 1
ATOM 684 C CA . TYR A 1 84 ? 11.485 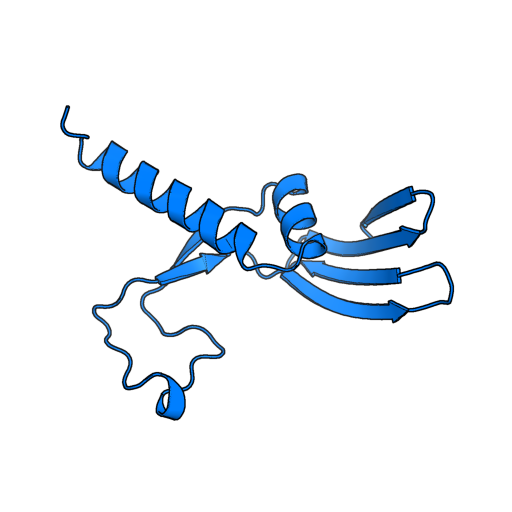-5.731 -11.685 1.00 97.31 84 TYR A CA 1
ATOM 685 C C . TYR A 1 84 ? 10.910 -6.138 -10.333 1.00 97.31 84 TYR A C 1
ATOM 687 O O . TYR A 1 84 ? 11.581 -6.824 -9.552 1.00 97.31 84 TYR A O 1
ATOM 695 N N . LEU A 1 85 ? 9.689 -5.702 -10.043 1.00 97.81 85 LEU A N 1
ATOM 696 C CA . LEU A 1 85 ? 8.955 -6.059 -8.831 1.00 97.81 85 LEU A CA 1
ATOM 697 C C . LEU A 1 85 ? 7.622 -6.663 -9.235 1.00 97.81 85 LEU A C 1
ATOM 699 O O . LEU A 1 85 ? 6.912 -6.075 -10.045 1.00 97.81 85 LEU A O 1
ATOM 703 N N . VAL A 1 86 ? 7.248 -7.778 -8.621 1.00 97.81 86 VAL A N 1
ATOM 704 C CA . VAL A 1 86 ? 5.913 -8.352 -8.785 1.00 97.81 86 VAL A CA 1
ATOM 705 C C . VAL A 1 86 ? 5.205 -8.316 -7.445 1.00 97.81 86 VAL A C 1
ATOM 707 O O . VAL A 1 86 ? 5.711 -8.851 -6.462 1.00 97.81 86 VAL A O 1
ATOM 710 N N . TYR A 1 87 ? 4.023 -7.712 -7.411 1.00 97.12 87 TYR A N 1
ATOM 711 C CA . TYR A 1 87 ? 3.146 -7.666 -6.251 1.00 97.12 87 TYR A CA 1
ATOM 712 C C . TYR A 1 87 ? 1.917 -8.542 -6.476 1.00 97.12 87 TYR A C 1
ATOM 714 O O . TYR A 1 87 ? 1.266 -8.474 -7.518 1.00 97.12 87 TYR A O 1
ATOM 722 N N . LYS A 1 88 ? 1.551 -9.326 -5.462 1.00 96.00 88 LYS A N 1
ATOM 723 C CA . LYS A 1 88 ? 0.265 -10.016 -5.385 1.00 96.00 88 LYS A CA 1
ATOM 724 C C . LYS A 1 88 ? -0.700 -9.185 -4.548 1.00 96.00 88 LYS A C 1
ATOM 726 O O . LYS A 1 88 ? -0.460 -8.939 -3.366 1.00 96.00 88 LYS A O 1
ATOM 731 N N . ILE A 1 89 ? -1.809 -8.792 -5.165 1.00 94.00 89 ILE A N 1
ATOM 732 C CA . ILE A 1 89 ? -2.891 -8.049 -4.524 1.00 94.00 89 ILE A CA 1
ATOM 733 C C . ILE A 1 89 ? -4.133 -8.934 -4.520 1.00 94.00 89 ILE A C 1
ATOM 735 O O . ILE A 1 89 ? -4.740 -9.106 -5.577 1.00 94.00 89 ILE A O 1
ATOM 739 N N . ASP A 1 90 ? -4.466 -9.512 -3.361 1.00 89.50 90 ASP A N 1
ATOM 740 C CA . ASP A 1 90 ? -5.619 -10.395 -3.096 1.00 89.50 90 ASP A CA 1
ATOM 741 C C . ASP A 1 90 ? -6.335 -10.913 -4.376 1.00 89.50 90 ASP A C 1
ATOM 743 O O . ASP A 1 90 ? -5.787 -11.718 -5.144 1.00 89.50 90 ASP A O 1
ATOM 747 N N . ASP A 1 91 ? -7.539 -10.410 -4.645 1.00 90.69 91 ASP A N 1
ATOM 748 C CA . ASP A 1 91 ? -8.397 -10.661 -5.810 1.00 90.69 91 ASP A CA 1
ATOM 749 C C . ASP A 1 91 ? -8.102 -9.759 -7.027 1.00 90.69 91 ASP A C 1
ATOM 751 O O . ASP A 1 91 ? -8.562 -10.059 -8.130 1.00 90.69 91 ASP A O 1
ATOM 755 N N . LEU A 1 92 ? -7.290 -8.703 -6.881 1.00 91.31 92 LEU A N 1
ATOM 756 C CA . LEU A 1 92 ? -6.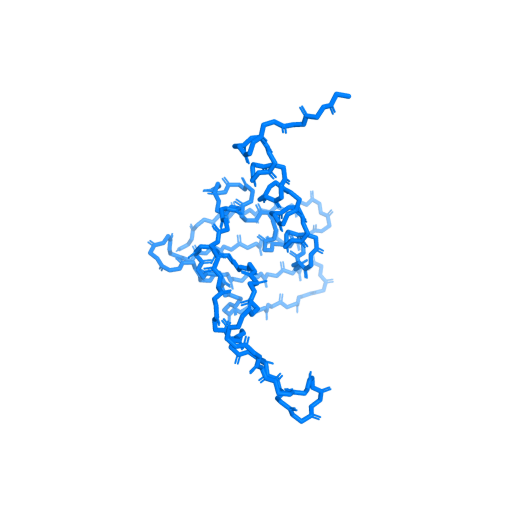891 -7.826 -7.997 1.00 91.31 92 LEU A CA 1
ATOM 757 C C . LEU A 1 92 ? -5.797 -8.431 -8.891 1.00 91.31 92 LEU A C 1
ATOM 759 O O . LEU A 1 92 ? -5.570 -7.937 -9.994 1.00 91.31 92 LEU A O 1
ATOM 763 N N . GLY A 1 93 ? -5.178 -9.537 -8.478 1.00 94.62 93 GLY A N 1
ATOM 764 C CA . GLY A 1 93 ? -4.225 -10.288 -9.297 1.00 94.62 93 GLY A CA 1
ATOM 765 C C . GLY A 1 93 ? -2.773 -9.891 -9.051 1.00 94.62 93 GLY A C 1
ATOM 766 O O . GLY A 1 93 ? -2.428 -9.462 -7.949 1.00 94.62 93 GLY A O 1
ATOM 767 N N . TYR A 1 94 ? -1.928 -10.116 -10.054 1.00 97.25 94 TYR A N 1
ATOM 768 C CA . TYR A 1 94 ? -0.513 -9.773 -10.012 1.00 97.25 94 TYR A CA 1
ATOM 769 C C . TYR A 1 94 ? -0.269 -8.459 -10.749 1.00 97.25 94 TYR A C 1
ATOM 771 O O . TYR A 1 94 ? -0.886 -8.185 -11.778 1.00 97.25 94 TYR A O 1
ATOM 779 N N . TRP A 1 95 ? 0.607 -7.642 -10.183 1.00 97.69 95 TRP A N 1
ATOM 780 C CA . TRP A 1 95 ? 1.001 -6.355 -10.731 1.00 97.69 95 TRP A CA 1
ATOM 781 C C . TRP A 1 95 ? 2.512 -6.282 -10.806 1.00 97.69 95 TRP A C 1
ATOM 783 O O . TRP A 1 95 ? 3.196 -6.607 -9.837 1.00 97.69 95 TRP A O 1
ATOM 793 N N . GLU A 1 96 ? 3.017 -5.848 -11.947 1.00 97.06 96 GLU A N 1
ATOM 794 C CA . GLU A 1 96 ? 4.437 -5.706 -12.210 1.00 97.06 96 GLU A CA 1
ATOM 795 C C . GLU A 1 96 ? 4.842 -4.231 -12.219 1.00 97.06 96 GLU A C 1
ATOM 797 O O . GLU A 1 96 ? 4.115 -3.375 -12.726 1.00 97.06 96 GLU A O 1
ATOM 802 N N . PHE A 1 97 ? 6.020 -3.956 -11.659 1.00 97.38 97 PHE A N 1
ATOM 803 C CA . PHE A 1 97 ? 6.791 -2.744 -11.906 1.00 97.38 97 PHE A CA 1
ATOM 804 C C . PHE A 1 97 ? 8.030 -3.116 -12.701 1.00 97.38 97 PHE A C 1
ATOM 806 O O . PHE A 1 97 ? 8.859 -3.875 -12.205 1.00 97.38 97 PHE A O 1
ATOM 813 N N . GLU A 1 98 ? 8.207 -2.491 -13.859 1.00 96.88 98 GLU A N 1
ATOM 814 C CA . GLU A 1 98 ? 9.496 -2.400 -14.541 1.00 96.88 98 GLU A CA 1
ATOM 815 C C . GLU A 1 98 ? 10.030 -0.982 -14.325 1.00 96.88 98 GLU A C 1
ATOM 817 O O . GLU A 1 98 ? 9.464 -0.001 -14.813 1.00 96.88 98 GLU A O 1
ATOM 822 N N . ILE A 1 99 ? 11.125 -0.864 -13.579 1.00 95.94 99 ILE A N 1
ATOM 823 C CA . ILE A 1 99 ? 11.797 0.406 -13.311 1.00 95.94 99 ILE A CA 1
ATOM 824 C C . ILE A 1 99 ? 13.137 0.387 -14.035 1.00 95.94 99 ILE A C 1
ATOM 826 O O . ILE A 1 99 ? 14.030 -0.380 -13.683 1.00 95.94 99 ILE A O 1
ATOM 830 N N . THR A 1 100 ? 13.286 1.273 -15.012 1.00 96.38 100 THR A N 1
ATOM 831 C CA . THR A 1 100 ? 14.535 1.529 -15.745 1.00 96.38 100 THR A CA 1
ATOM 832 C C . THR A 1 100 ? 14.937 2.999 -15.572 1.00 96.38 100 THR A C 1
ATOM 834 O O . THR A 1 100 ? 14.111 3.791 -15.108 1.00 96.38 100 THR A O 1
ATOM 837 N N . PRO A 1 101 ? 16.160 3.415 -15.954 1.00 95.69 101 PRO A N 1
ATOM 838 C CA . PRO A 1 101 ? 16.556 4.822 -15.920 1.00 95.69 101 PRO A CA 1
ATOM 839 C C . PRO A 1 101 ? 15.579 5.760 -16.639 1.00 95.69 101 PRO A C 1
ATOM 841 O O . PRO A 1 101 ? 15.340 6.869 -16.167 1.00 95.69 101 PRO A O 1
ATOM 844 N N . GLU A 1 102 ? 14.965 5.289 -17.729 1.00 96.88 102 GLU A N 1
ATOM 845 C CA . GLU A 1 102 ? 14.215 6.163 -18.638 1.00 96.88 102 GLU A CA 1
ATOM 846 C C . GLU A 1 102 ? 12.703 6.107 -18.448 1.00 96.88 102 GLU A C 1
ATOM 848 O O . GLU A 1 102 ? 11.980 6.987 -18.923 1.00 96.88 102 GLU A O 1
ATOM 853 N N . ARG A 1 103 ? 12.200 5.066 -17.779 1.00 95.75 103 ARG A N 1
ATOM 854 C CA . ARG A 1 103 ? 10.765 4.878 -17.564 1.00 95.75 103 ARG A CA 1
ATOM 855 C C . ARG A 1 103 ? 10.461 3.964 -16.387 1.00 95.75 103 ARG A C 1
ATOM 857 O O . ARG A 1 103 ? 11.230 3.062 -16.059 1.00 95.75 103 ARG A O 1
ATOM 864 N N . VAL A 1 104 ? 9.258 4.158 -15.856 1.00 95.75 104 VAL A N 1
ATOM 865 C CA . VAL A 1 104 ? 8.578 3.222 -14.962 1.00 95.75 104 VAL A CA 1
ATOM 866 C C . VAL A 1 104 ? 7.326 2.722 -15.674 1.00 95.75 104 VAL A C 1
ATOM 868 O O . VAL A 1 104 ? 6.512 3.532 -16.122 1.00 95.75 104 VAL A O 1
ATOM 871 N N . VAL A 1 105 ? 7.181 1.406 -15.793 1.00 95.94 105 VAL A N 1
ATOM 872 C CA . VAL A 1 105 ? 5.977 0.743 -16.307 1.00 95.94 105 VAL A CA 1
ATOM 873 C C . VAL A 1 105 ? 5.297 0.034 -15.147 1.00 95.94 105 VAL A C 1
ATOM 875 O O . VAL A 1 105 ? 5.964 -0.615 -14.347 1.00 95.94 105 VAL A O 1
ATOM 878 N N . ILE A 1 106 ? 3.978 0.198 -15.051 1.00 97.00 106 ILE A N 1
ATOM 879 C CA . ILE A 1 106 ? 3.139 -0.454 -14.046 1.00 97.00 106 ILE A CA 1
ATOM 880 C C . ILE A 1 106 ? 1.990 -1.115 -14.789 1.00 97.00 106 ILE A C 1
ATOM 882 O O . ILE A 1 106 ? 1.186 -0.423 -15.420 1.00 97.00 106 ILE A O 1
ATOM 886 N N . GLU A 1 107 ? 1.905 -2.437 -14.721 1.00 96.50 107 GLU A N 1
ATOM 887 C CA . GLU A 1 107 ? 0.860 -3.180 -15.415 1.00 96.50 107 GLU A CA 1
ATOM 888 C C . GLU A 1 107 ? 0.394 -4.409 -14.646 1.00 96.50 107 GLU A C 1
ATOM 890 O O . GLU A 1 107 ? 1.041 -4.884 -13.715 1.00 96.50 107 GLU A O 1
ATOM 895 N N . ARG A 1 108 ? -0.786 -4.897 -15.023 1.00 96.19 108 ARG A N 1
ATOM 896 C CA . ARG A 1 108 ? -1.357 -6.122 -14.476 1.00 96.19 108 ARG A CA 1
ATOM 897 C C . ARG A 1 108 ? -0.941 -7.296 -15.355 1.00 96.19 108 ARG A C 1
ATOM 899 O O . ARG A 1 108 ? -1.154 -7.231 -16.566 1.00 96.19 108 ARG A O 1
ATOM 906 N N . ILE A 1 109 ? -0.456 -8.367 -14.731 1.00 94.75 109 ILE A N 1
ATOM 907 C CA . ILE A 1 109 ? -0.005 -9.603 -15.392 1.00 94.75 109 ILE A CA 1
ATOM 908 C C . ILE A 1 109 ? -0.829 -10.827 -14.976 1.00 94.75 109 ILE A C 1
ATOM 910 O O . ILE A 1 109 ? -1.434 -10.820 -13.873 1.00 94.75 109 ILE A O 1
#